Protein AF-A0A3P6SU98-F1 (afdb_monomer_lite)

Structure (mmCIF, N/CA/C/O backbone):
data_AF-A0A3P6SU98-F1
#
_entry.id   AF-A0A3P6SU98-F1
#
loop_
_atom_site.group_PDB
_atom_site.id
_atom_site.type_symbol
_atom_site.label_atom_id
_atom_site.label_alt_id
_atom_site.label_comp_id
_atom_site.label_asym_id
_atom_site.label_entity_id
_atom_site.label_seq_id
_atom_site.pdbx_PDB_ins_code
_atom_site.Cartn_x
_atom_site.Cartn_y
_atom_site.Cartn_z
_atom_site.occupancy
_atom_site.B_iso_or_equiv
_atom_site.auth_seq_id
_atom_site.auth_comp_id
_atom_site.auth_asym_id
_atom_site.auth_atom_id
_atom_site.pdbx_PDB_model_num
ATOM 1 N N . MET A 1 1 ? 30.395 -10.615 -38.522 1.00 40.72 1 MET A N 1
ATOM 2 C CA . MET A 1 1 ? 29.133 -10.897 -37.798 1.00 40.72 1 MET A CA 1
ATOM 3 C C . MET A 1 1 ? 28.847 -9.713 -36.883 1.00 40.72 1 MET A C 1
ATOM 5 O O . MET A 1 1 ? 29.779 -9.349 -36.175 1.00 40.72 1 MET A O 1
ATOM 9 N N . PRO A 1 2 ? 27.670 -9.060 -36.888 1.00 52.06 2 PRO A N 1
ATOM 10 C CA . PRO A 1 2 ? 27.418 -8.004 -35.919 1.00 52.06 2 PRO A CA 1
ATOM 11 C C . PRO A 1 2 ? 26.930 -8.622 -34.603 1.00 52.06 2 PRO A C 1
ATOM 13 O O . PRO A 1 2 ? 26.010 -9.441 -34.585 1.00 52.06 2 PRO A O 1
ATOM 16 N N . LEU A 1 3 ? 27.558 -8.224 -33.498 1.00 50.94 3 LEU A N 1
ATOM 17 C CA . LEU A 1 3 ? 27.060 -8.473 -32.151 1.00 50.94 3 LEU A CA 1
ATOM 18 C C . LEU A 1 3 ? 25.739 -7.716 -31.997 1.00 50.94 3 LEU A C 1
ATOM 20 O O . LEU A 1 3 ? 25.714 -6.485 -31.987 1.00 50.94 3 LEU A O 1
ATOM 24 N N . LYS A 1 4 ? 24.634 -8.453 -31.878 1.00 54.25 4 LYS A N 1
ATOM 25 C CA . LYS A 1 4 ? 23.368 -7.908 -31.392 1.00 54.25 4 LYS A CA 1
ATOM 26 C C . LYS A 1 4 ? 23.640 -7.480 -29.946 1.00 54.25 4 LYS A C 1
ATOM 28 O O . LYS A 1 4 ? 23.700 -8.330 -29.062 1.00 54.25 4 LYS A O 1
ATOM 33 N N . ARG A 1 5 ? 23.913 -6.192 -29.711 1.00 52.78 5 ARG A N 1
ATOM 34 C CA . ARG A 1 5 ? 23.975 -5.637 -28.353 1.00 52.78 5 ARG A CA 1
ATOM 35 C C . ARG A 1 5 ? 22.584 -5.812 -27.758 1.00 52.78 5 ARG A C 1
ATOM 37 O O . ARG A 1 5 ? 21.678 -5.040 -28.050 1.00 52.78 5 ARG A O 1
ATOM 44 N N . VAL A 1 6 ? 22.403 -6.876 -26.986 1.00 57.34 6 VAL A N 1
ATOM 45 C CA . VAL A 1 6 ? 21.299 -6.966 -26.041 1.00 57.34 6 VAL A CA 1
ATOM 46 C C . VAL A 1 6 ? 21.601 -5.872 -25.029 1.00 57.34 6 VAL A C 1
ATOM 48 O O . VAL A 1 6 ? 22.603 -5.961 -24.321 1.00 57.34 6 VAL A O 1
ATOM 51 N N . ALA A 1 7 ? 20.828 -4.788 -25.045 1.00 57.78 7 ALA A N 1
ATOM 52 C CA . ALA A 1 7 ? 20.853 -3.845 -23.941 1.00 57.78 7 ALA A CA 1
ATOM 53 C C . ALA A 1 7 ? 20.516 -4.666 -22.693 1.00 57.78 7 ALA A C 1
ATOM 55 O O . ALA A 1 7 ? 19.422 -5.218 -22.594 1.00 57.78 7 ALA A O 1
ATOM 56 N N . VAL A 1 8 ? 21.499 -4.865 -21.818 1.00 59.47 8 VAL A N 1
ATOM 57 C CA . VAL A 1 8 ? 21.263 -5.483 -20.518 1.00 59.47 8 VAL A CA 1
ATOM 58 C C . VAL A 1 8 ? 20.400 -4.480 -19.772 1.00 59.47 8 VAL A C 1
ATOM 60 O O . VAL A 1 8 ? 20.860 -3.377 -19.494 1.00 59.47 8 VAL A O 1
ATOM 63 N N . CYS A 1 9 ? 19.134 -4.829 -19.554 1.00 63.53 9 CYS A N 1
ATOM 64 C CA . CYS A 1 9 ? 18.203 -4.052 -18.753 1.00 63.53 9 CYS A CA 1
ATOM 65 C C . CYS A 1 9 ? 18.806 -3.946 -17.347 1.00 63.53 9 CYS A C 1
ATOM 67 O O . CYS A 1 9 ? 18.755 -4.908 -16.579 1.00 63.53 9 CYS A O 1
ATOM 69 N N . MET A 1 10 ? 19.469 -2.832 -17.045 1.00 80.38 10 MET A N 1
ATOM 70 C CA . MET A 1 10 ? 19.797 -2.490 -15.667 1.00 80.38 10 MET A CA 1
ATOM 71 C C . MET A 1 10 ? 18.502 -2.076 -14.972 1.00 80.38 10 MET A C 1
ATOM 73 O O . MET A 1 10 ? 17.512 -1.773 -15.635 1.00 80.38 10 MET A O 1
ATOM 77 N N . ASN A 1 11 ? 18.486 -2.205 -13.655 1.00 87.88 11 ASN A N 1
ATOM 78 C CA . ASN A 1 11 ? 17.346 -1.839 -12.836 1.00 87.88 11 ASN A CA 1
ATOM 79 C C . ASN A 1 11 ? 17.718 -0.549 -12.114 1.00 87.88 11 ASN A C 1
ATOM 81 O O . ASN A 1 11 ? 18.368 -0.598 -11.068 1.00 87.88 11 ASN A O 1
ATOM 85 N N . ASP A 1 12 ? 17.514 0.579 -12.788 1.00 88.44 12 ASP A N 1
ATOM 86 C CA . ASP A 1 12 ? 18.032 1.880 -12.363 1.00 88.44 12 ASP A CA 1
ATOM 87 C C . ASP A 1 12 ? 16.940 2.924 -12.114 1.00 88.44 12 ASP A C 1
ATOM 89 O O . ASP A 1 12 ? 17.253 4.049 -11.714 1.00 88.44 12 ASP A O 1
ATOM 93 N N . ASN A 1 13 ? 15.668 2.547 -12.259 1.00 89.94 13 ASN A N 1
ATOM 94 C CA . ASN A 1 13 ? 14.529 3.390 -11.946 1.00 89.94 13 ASN A CA 1
ATOM 95 C C . ASN A 1 13 ? 13.770 2.801 -10.757 1.00 89.94 13 ASN A C 1
ATOM 97 O O . ASN A 1 13 ? 13.436 1.630 -10.722 1.00 89.94 13 ASN A O 1
ATOM 101 N N . ALA A 1 14 ? 13.488 3.631 -9.755 1.00 91.44 14 ALA A N 1
ATOM 102 C CA . ALA A 1 14 ? 12.614 3.223 -8.664 1.00 91.44 14 ALA A CA 1
ATOM 103 C C . ALA A 1 14 ? 11.142 3.468 -9.047 1.00 91.44 14 ALA A C 1
ATOM 105 O O . ALA A 1 14 ? 10.848 4.463 -9.725 1.00 91.44 14 ALA A O 1
ATOM 106 N N . PRO A 1 15 ? 10.193 2.667 -8.530 1.00 94.00 15 PRO A N 1
ATOM 107 C CA . PRO A 1 15 ? 8.776 2.901 -8.751 1.00 94.00 15 PRO A CA 1
ATOM 108 C C . PRO A 1 15 ? 8.329 4.290 -8.283 1.00 94.00 15 PRO A C 1
ATOM 110 O O . PRO A 1 15 ? 8.563 4.695 -7.142 1.00 94.00 15 PRO A O 1
ATOM 113 N N . VAL A 1 16 ? 7.589 4.991 -9.140 1.00 92.06 16 VAL A N 1
ATOM 114 C CA . VAL A 1 16 ? 6.993 6.302 -8.858 1.00 92.06 16 VAL A CA 1
ATOM 115 C C . VAL A 1 16 ? 5.484 6.163 -8.719 1.00 92.06 16 VAL A C 1
ATOM 117 O O . VAL A 1 16 ? 4.808 5.616 -9.593 1.00 92.06 16 VAL A O 1
ATOM 120 N N . TRP A 1 17 ? 4.918 6.679 -7.631 1.00 93.06 17 TRP A N 1
ATOM 121 C CA . TRP A 1 17 ? 3.477 6.626 -7.398 1.00 93.06 17 TRP A CA 1
ATOM 122 C C . TRP A 1 17 ? 2.703 7.569 -8.328 1.00 93.06 17 TRP A C 1
ATOM 124 O O . TRP A 1 17 ? 3.019 8.743 -8.484 1.00 93.06 17 TRP A O 1
ATOM 134 N N . LEU A 1 18 ? 1.627 7.050 -8.921 1.00 92.00 18 LEU A N 1
ATOM 135 C CA . LEU A 1 18 ? 0.596 7.837 -9.606 1.00 92.00 18 LEU A CA 1
ATOM 136 C C . LEU A 1 18 ? -0.634 8.066 -8.721 1.00 92.00 18 LEU A C 1
ATOM 138 O O . LEU A 1 18 ? -1.379 9.031 -8.916 1.00 92.00 18 LEU A O 1
ATOM 142 N N . TYR A 1 19 ? -0.886 7.141 -7.794 1.00 90.75 19 TYR A N 1
ATOM 143 C CA . TYR A 1 19 ? -1.898 7.264 -6.757 1.00 90.75 19 TYR A CA 1
ATOM 144 C C . TYR A 1 19 ? -1.525 6.380 -5.552 1.00 90.75 19 TYR A C 1
ATOM 146 O O . TYR A 1 19 ? -1.262 5.186 -5.762 1.00 90.75 19 TYR A O 1
ATOM 154 N N . PRO A 1 20 ? -1.576 6.908 -4.313 1.00 88.31 20 PRO A N 1
ATOM 155 C CA . PRO A 1 20 ? -2.081 8.236 -3.915 1.00 88.31 20 PRO A CA 1
ATOM 156 C C . PRO A 1 20 ? -1.216 9.417 -4.401 1.00 88.31 20 PRO A C 1
ATOM 158 O O . PRO A 1 20 ? -0.015 9.279 -4.563 1.00 88.31 20 PRO A O 1
ATOM 161 N N . ARG A 1 21 ? -1.849 10.570 -4.683 1.00 70.69 21 ARG A N 1
ATOM 162 C CA . ARG A 1 21 ? -1.179 11.843 -5.024 1.00 70.69 21 ARG A CA 1
ATOM 163 C C . ARG A 1 21 ? -1.368 12.805 -3.853 1.00 70.69 21 ARG A C 1
ATOM 165 O O . ARG A 1 21 ? -2.418 13.426 -3.727 1.00 70.69 21 ARG A O 1
ATOM 172 N N . SER A 1 22 ? -0.404 12.843 -2.950 1.00 56.88 22 SER A N 1
ATOM 173 C CA . SER A 1 22 ? -0.384 13.637 -1.714 1.00 56.88 22 SER A CA 1
ATOM 174 C C . SER A 1 22 ? 1.093 13.781 -1.329 1.00 56.88 22 SER A C 1
ATOM 176 O O . SER A 1 22 ? 1.829 12.861 -1.664 1.00 56.88 22 SER A O 1
ATOM 178 N N . PRO A 1 23 ? 1.558 14.862 -0.666 1.00 53.09 23 PRO A N 1
ATOM 179 C CA . PRO A 1 23 ? 2.988 15.186 -0.496 1.00 53.09 23 PRO A CA 1
ATOM 180 C C . PRO A 1 23 ? 3.897 14.057 0.020 1.00 53.09 23 PRO A C 1
ATOM 182 O O . PRO A 1 23 ? 5.107 14.124 -0.161 1.00 53.09 23 PRO A O 1
ATOM 185 N N . ASP A 1 24 ? 3.317 13.018 0.620 1.00 63.75 24 ASP A N 1
ATOM 186 C CA . ASP A 1 24 ? 3.968 11.763 0.966 1.00 63.75 24 ASP A CA 1
ATOM 187 C C . ASP A 1 24 ? 3.383 10.623 0.115 1.00 63.75 24 ASP A C 1
ATOM 189 O O . ASP A 1 24 ? 2.544 9.865 0.605 1.00 63.75 24 ASP A O 1
ATOM 193 N N . ASP A 1 25 ? 3.804 10.526 -1.149 1.00 70.75 25 ASP A N 1
ATOM 194 C CA . ASP A 1 25 ? 3.288 9.722 -2.283 1.00 70.75 25 ASP A CA 1
ATOM 195 C C . ASP A 1 25 ? 2.857 8.251 -2.026 1.00 70.75 25 ASP A C 1
ATOM 197 O O . ASP A 1 25 ? 2.305 7.582 -2.894 1.00 70.75 25 ASP A O 1
ATOM 201 N N . SER A 1 26 ? 3.051 7.729 -0.819 1.00 81.44 26 SER A N 1
ATOM 202 C CA . SER A 1 26 ? 2.696 6.384 -0.368 1.00 81.44 26 SER A CA 1
ATOM 203 C C . SER A 1 26 ? 1.629 6.324 0.737 1.00 81.44 26 SER A C 1
ATOM 205 O O . SER A 1 26 ? 1.331 5.236 1.233 1.00 81.44 26 SER A O 1
ATOM 207 N N . ARG A 1 27 ? 1.050 7.455 1.165 1.00 90.62 27 ARG A N 1
ATOM 208 C CA . ARG A 1 27 ? 0.096 7.507 2.288 1.00 90.62 27 ARG A CA 1
ATOM 209 C C . ARG A 1 27 ? -1.351 7.654 1.823 1.00 90.62 27 ARG A C 1
ATOM 211 O O . ARG A 1 27 ? -1.680 8.549 1.048 1.00 90.62 27 ARG A O 1
ATOM 218 N N . ILE A 1 28 ? -2.238 6.817 2.360 1.00 90.00 28 ILE A N 1
ATOM 219 C CA . ILE A 1 28 ? -3.694 6.934 2.183 1.00 90.00 28 ILE A CA 1
ATOM 220 C C . ILE A 1 28 ? -4.334 7.207 3.538 1.00 90.00 28 ILE A C 1
ATOM 222 O O . ILE A 1 28 ? -4.091 6.466 4.484 1.00 90.00 28 ILE A O 1
ATOM 226 N N . GLN A 1 29 ? -5.174 8.238 3.625 1.00 90.19 29 GLN A N 1
ATOM 227 C CA . GLN A 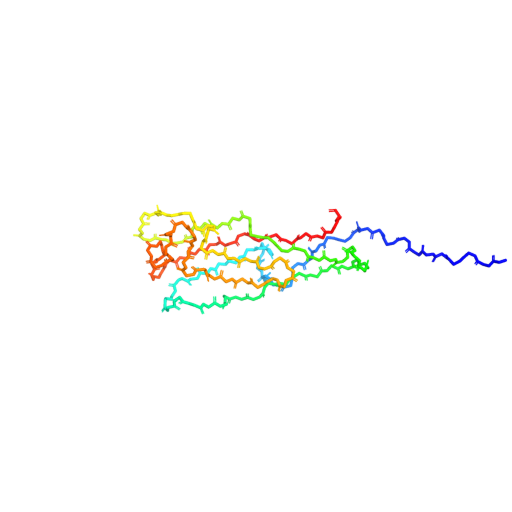1 29 ? -6.027 8.474 4.787 1.00 90.19 29 GLN A CA 1
ATOM 228 C C . GLN A 1 29 ? -7.468 8.084 4.452 1.00 90.19 29 GLN A C 1
ATOM 230 O O . GLN A 1 29 ? -8.003 8.508 3.429 1.00 90.19 29 GLN A O 1
ATOM 235 N N . LEU A 1 30 ? -8.074 7.264 5.305 1.00 88.50 30 LEU A N 1
ATOM 236 C CA . LEU A 1 30 ? -9.432 6.752 5.155 1.00 88.50 30 LEU A CA 1
ATOM 237 C C . LEU A 1 30 ? -10.285 7.236 6.323 1.00 88.50 30 LEU A C 1
ATOM 239 O O . LEU A 1 30 ? -9.911 7.012 7.472 1.00 88.50 30 LEU A O 1
ATOM 243 N N . GLY A 1 31 ? -11.422 7.862 6.020 1.00 88.06 31 GLY A N 1
ATOM 244 C CA . GLY A 1 31 ? -12.496 8.081 6.989 1.00 88.06 31 GLY A CA 1
ATOM 245 C C . GLY A 1 31 ? -13.372 6.834 7.094 1.00 88.06 31 GLY A C 1
ATOM 246 O O . GLY A 1 31 ? -13.646 6.183 6.082 1.00 88.06 31 GLY A O 1
ATOM 247 N N . ILE A 1 32 ? -13.778 6.476 8.310 1.00 86.69 32 ILE A N 1
ATOM 248 C CA . ILE A 1 32 ? -14.598 5.292 8.567 1.00 86.69 32 ILE A CA 1
ATOM 249 C C . ILE A 1 32 ? -16.082 5.665 8.544 1.00 86.69 32 ILE A C 1
ATOM 251 O O . ILE A 1 32 ? -16.590 6.342 9.438 1.00 86.69 32 ILE A O 1
ATOM 255 N N . GLU A 1 33 ? -16.782 5.163 7.526 1.00 74.69 33 GLU A N 1
ATOM 256 C CA . GLU A 1 33 ? -18.225 5.308 7.322 1.00 74.69 33 GLU A CA 1
ATOM 257 C C . GLU A 1 33 ? -18.796 3.920 6.945 1.00 74.69 33 GLU A C 1
ATOM 259 O O . GLU A 1 33 ? -18.504 3.390 5.874 1.00 74.69 33 GLU A O 1
ATOM 264 N N . PHE A 1 34 ? -19.527 3.245 7.843 1.00 63.28 34 PHE A N 1
ATOM 265 C CA . PHE A 1 34 ? -20.013 1.862 7.625 1.00 63.28 34 PHE A CA 1
ATOM 266 C C . PHE A 1 34 ? -21.195 1.807 6.623 1.00 63.28 34 PHE A C 1
ATOM 268 O O . PHE A 1 34 ? -22.000 2.740 6.623 1.00 63.28 34 PHE A O 1
ATOM 275 N N . PRO A 1 35 ? -21.347 0.748 5.775 1.00 55.47 35 PRO A N 1
ATOM 276 C CA . PRO A 1 35 ? -21.063 -0.660 6.081 1.00 55.47 35 PRO A CA 1
ATOM 277 C C . PRO A 1 35 ? -19.966 -1.351 5.238 1.00 55.47 35 PRO A C 1
ATOM 279 O O . PRO A 1 35 ? -19.744 -1.075 4.056 1.00 55.47 35 PRO A O 1
ATOM 282 N N . THR A 1 36 ? -19.308 -2.297 5.907 1.00 60.50 36 THR A N 1
ATOM 283 C CA . THR A 1 36 ? -18.153 -3.130 5.540 1.00 60.50 36 THR A CA 1
ATOM 284 C C . THR A 1 36 ? -18.478 -4.127 4.419 1.00 60.50 36 THR A C 1
ATOM 286 O O . THR A 1 36 ? -19.287 -5.016 4.641 1.00 60.50 36 THR A O 1
ATOM 289 N N . ASN A 1 37 ? -17.880 -3.938 3.230 1.00 56.88 37 ASN A N 1
ATOM 290 C CA . ASN A 1 37 ? -17.552 -4.943 2.185 1.00 56.88 37 ASN A CA 1
ATOM 291 C C . ASN A 1 37 ? -17.021 -4.241 0.915 1.00 56.88 37 ASN A C 1
ATOM 293 O O . ASN A 1 37 ? -17.579 -4.369 -0.179 1.00 56.88 37 ASN A O 1
ATOM 297 N N . ARG A 1 38 ? -16.014 -3.370 1.029 1.00 69.00 38 ARG A N 1
ATOM 298 C CA . ARG A 1 38 ? -15.648 -2.506 -0.103 1.00 69.00 38 ARG A CA 1
ATOM 299 C C . ARG A 1 38 ? -14.186 -2.645 -0.473 1.00 69.00 38 ARG A C 1
ATOM 301 O O . ARG A 1 38 ? -13.286 -2.573 0.363 1.00 69.00 38 ARG A O 1
ATOM 308 N N . ILE A 1 39 ? -13.964 -2.823 -1.774 1.00 74.94 39 ILE A N 1
ATOM 309 C CA . ILE A 1 39 ? -12.749 -2.319 -2.403 1.00 74.94 39 ILE A CA 1
ATOM 310 C C . ILE A 1 39 ? -12.677 -0.844 -2.023 1.00 74.94 39 ILE A C 1
ATOM 312 O O . ILE A 1 39 ? -13.582 -0.083 -2.357 1.00 74.94 39 ILE A O 1
ATOM 316 N N . ILE A 1 40 ? -11.638 -0.477 -1.280 1.00 87.94 40 ILE A N 1
ATOM 317 C CA . ILE A 1 40 ? -11.428 0.904 -0.854 1.00 87.94 40 ILE A CA 1
ATOM 318 C C . ILE A 1 40 ? -10.990 1.696 -2.078 1.00 87.94 40 ILE A C 1
ATOM 320 O O . ILE A 1 40 ? -11.598 2.696 -2.443 1.00 87.94 40 ILE A O 1
ATOM 324 N N . THR A 1 41 ? -9.935 1.216 -2.736 1.00 90.69 41 THR A N 1
ATOM 325 C CA . THR A 1 41 ? -9.373 1.832 -3.935 1.00 90.69 41 THR A CA 1
ATOM 326 C C . THR A 1 41 ? -8.380 0.882 -4.608 1.00 90.69 41 THR A C 1
ATOM 328 O O . THR A 1 41 ? -8.070 -0.198 -4.095 1.00 90.69 41 THR A O 1
ATOM 331 N N . ARG A 1 42 ? -7.861 1.291 -5.766 1.00 93.19 42 ARG A N 1
ATOM 332 C CA . ARG A 1 42 ? -6.696 0.675 -6.400 1.00 93.19 42 ARG A CA 1
ATOM 333 C C . ARG A 1 42 ? -5.542 1.669 -6.398 1.00 93.19 42 ARG A C 1
ATOM 335 O O . ARG A 1 42 ? -5.672 2.767 -6.932 1.00 93.19 42 ARG A O 1
ATOM 342 N N . VAL A 1 43 ? -4.415 1.257 -5.836 1.00 94.12 43 VAL A N 1
ATOM 343 C CA . VAL A 1 43 ? -3.169 2.025 -5.826 1.00 94.12 43 VAL A CA 1
ATOM 344 C C . VAL A 1 43 ? -2.366 1.763 -7.083 1.00 94.12 43 VAL A C 1
ATOM 346 O O . VAL A 1 43 ? -2.541 0.731 -7.739 1.00 94.12 43 VAL A O 1
ATOM 349 N N . ARG A 1 44 ? -1.528 2.726 -7.464 1.00 94.31 44 ARG A N 1
ATOM 350 C CA . ARG A 1 44 ? -0.773 2.627 -8.706 1.00 94.31 44 ARG A CA 1
ATOM 351 C C . ARG A 1 44 ? 0.556 3.345 -8.594 1.00 94.31 44 ARG A C 1
ATOM 353 O O . ARG A 1 44 ? 0.586 4.544 -8.337 1.00 94.31 44 ARG A O 1
ATOM 360 N N . ALA A 1 45 ? 1.616 2.616 -8.894 1.00 94.12 45 ALA A N 1
ATOM 361 C CA . ALA A 1 45 ? 2.925 3.134 -9.232 1.00 94.12 45 ALA A CA 1
ATOM 362 C C . ALA A 1 45 ? 3.288 2.716 -10.665 1.00 94.12 45 ALA A C 1
ATOM 364 O O . ALA A 1 45 ? 2.628 1.860 -11.268 1.00 94.12 45 ALA A O 1
ATOM 365 N N . VAL A 1 46 ? 4.295 3.370 -11.224 1.00 93.50 46 VAL A N 1
ATOM 366 C CA . VAL A 1 46 ? 4.893 3.062 -12.523 1.00 93.50 46 VAL A CA 1
ATOM 367 C C . VAL A 1 46 ? 6.399 3.010 -12.377 1.00 93.50 46 VAL A C 1
ATOM 369 O O . VAL A 1 46 ? 6.964 3.739 -11.571 1.00 93.50 46 VAL A O 1
ATOM 372 N N . ASP A 1 47 ? 7.018 2.150 -13.168 1.00 94.00 47 ASP A N 1
ATOM 373 C CA . ASP A 1 47 ? 8.457 1.968 -13.213 1.00 94.00 47 ASP A CA 1
ATOM 374 C C . ASP A 1 47 ? 8.909 2.129 -14.669 1.00 94.00 47 ASP A C 1
ATOM 376 O O . ASP A 1 47 ? 8.212 1.670 -15.582 1.00 94.00 47 ASP A O 1
ATOM 380 N N . ALA A 1 48 ? 9.996 2.870 -14.881 1.00 92.75 48 ALA A N 1
ATOM 381 C CA . ALA A 1 48 ? 10.510 3.193 -16.210 1.00 92.75 48 ALA A CA 1
ATOM 382 C C . ALA A 1 48 ? 11.468 2.123 -16.759 1.00 92.75 48 ALA A C 1
ATOM 384 O O . ALA A 1 48 ? 11.852 2.207 -17.930 1.00 92.75 48 ALA A O 1
ATOM 385 N N . ASP A 1 49 ? 11.806 1.110 -15.958 1.00 91.56 49 ASP A N 1
ATOM 386 C CA . ASP A 1 49 ? 12.634 -0.004 -16.389 1.00 91.56 49 ASP A CA 1
ATOM 387 C C . ASP A 1 49 ? 11.929 -0.912 -17.412 1.00 91.56 49 ASP A C 1
ATOM 389 O O . ASP A 1 49 ? 10.771 -0.726 -17.802 1.00 91.56 49 ASP A O 1
ATOM 393 N N . ILE A 1 50 ? 12.658 -1.904 -17.931 1.00 88.25 50 ILE A N 1
ATOM 394 C CA . ILE A 1 50 ? 12.190 -2.762 -19.026 1.00 88.25 50 ILE A CA 1
ATOM 395 C C . ILE A 1 50 ? 12.001 -4.199 -18.549 1.00 88.25 50 ILE A C 1
ATOM 397 O O . ILE A 1 50 ? 12.899 -4.828 -17.990 1.00 88.25 50 ILE A O 1
ATOM 401 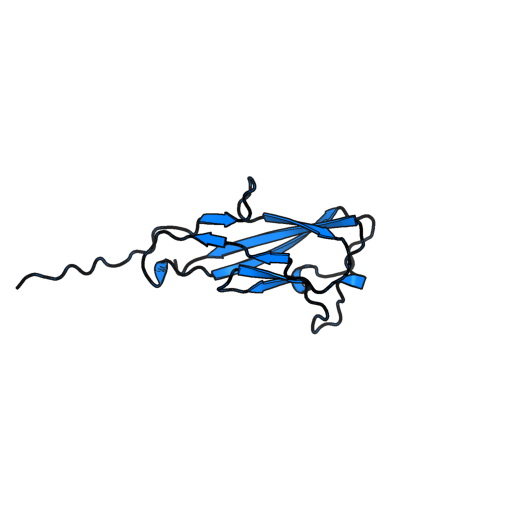N N . GLY A 1 51 ? 10.846 -4.775 -18.886 1.00 87.94 51 GLY A N 1
ATOM 402 C CA . GLY A 1 51 ? 10.578 -6.194 -18.674 1.00 87.94 51 GLY A CA 1
ATOM 403 C C . GLY A 1 51 ? 10.430 -6.533 -17.185 1.00 87.94 51 GLY A C 1
ATOM 404 O O . GLY A 1 51 ? 9.653 -5.869 -16.505 1.00 87.94 51 GLY A O 1
ATOM 405 N N . PRO A 1 52 ? 11.104 -7.582 -16.671 1.00 89.25 52 PRO A N 1
ATOM 406 C CA . PRO A 1 52 ? 10.999 -7.979 -15.265 1.00 89.25 52 PRO A CA 1
ATOM 407 C C . PRO A 1 52 ? 11.407 -6.891 -14.268 1.00 89.25 52 PRO A C 1
ATOM 409 O O . PRO A 1 52 ? 10.783 -6.816 -13.217 1.00 89.25 52 PRO A O 1
ATOM 412 N N . ASN A 1 53 ? 12.378 -6.049 -14.628 1.00 90.38 53 ASN A N 1
ATOM 413 C CA . ASN A 1 53 ? 12.859 -4.933 -13.811 1.00 90.38 53 ASN A CA 1
ATOM 414 C C . ASN A 1 53 ? 11.748 -3.911 -13.525 1.00 90.38 53 ASN A C 1
ATOM 416 O O . ASN A 1 53 ? 11.617 -3.439 -12.414 1.00 90.38 53 ASN A O 1
ATOM 420 N N . ALA A 1 54 ? 10.829 -3.702 -14.472 1.00 91.81 54 ALA A N 1
ATOM 421 C CA . ALA A 1 54 ? 9.689 -2.798 -14.301 1.00 91.81 54 ALA A CA 1
ATOM 422 C C . ALA A 1 54 ? 8.535 -3.385 -13.459 1.00 91.81 54 ALA A C 1
ATOM 424 O O . ALA A 1 54 ? 7.445 -2.804 -13.382 1.00 91.81 54 ALA A O 1
ATOM 425 N N . ARG A 1 55 ? 8.676 -4.614 -12.939 1.00 94.38 55 ARG A N 1
ATOM 426 C CA . ARG A 1 55 ? 7.580 -5.314 -12.261 1.00 94.38 55 ARG A CA 1
ATOM 427 C C . ARG A 1 55 ? 7.447 -4.820 -10.829 1.00 94.38 55 ARG A C 1
ATOM 429 O O . ARG A 1 55 ? 8.231 -5.183 -9.964 1.00 94.38 55 ARG A O 1
ATOM 436 N N . ILE A 1 56 ? 6.353 -4.119 -10.566 1.00 95.31 56 ILE A N 1
ATOM 437 C CA . ILE A 1 56 ? 6.057 -3.563 -9.247 1.00 95.31 56 ILE A CA 1
ATOM 438 C C . ILE A 1 56 ? 5.330 -4.575 -8.359 1.00 95.31 56 ILE A C 1
ATOM 440 O O . ILE A 1 56 ? 4.374 -5.235 -8.771 1.00 95.31 56 ILE A O 1
ATOM 444 N N . HIS A 1 57 ? 5.744 -4.609 -7.100 1.00 96.12 57 HIS A N 1
ATOM 445 C CA . HIS A 1 57 ? 5.102 -5.282 -5.991 1.00 96.12 57 HIS A CA 1
ATOM 446 C C . HIS A 1 57 ? 4.685 -4.266 -4.927 1.00 96.12 57 HIS A C 1
ATOM 448 O O . HIS A 1 57 ? 5.492 -3.487 -4.420 1.00 96.12 57 HIS A O 1
ATOM 454 N N . TYR A 1 58 ? 3.408 -4.299 -4.570 1.00 96.19 58 TYR A N 1
ATOM 455 C CA . TYR A 1 58 ? 2.824 -3.465 -3.534 1.00 96.19 58 TYR A CA 1
ATOM 456 C C . TYR A 1 58 ? 2.810 -4.195 -2.189 1.00 96.19 58 TYR A C 1
ATOM 458 O O . TYR A 1 58 ? 2.557 -5.398 -2.116 1.00 96.19 58 TYR A O 1
ATOM 466 N N . SER A 1 59 ? 3.036 -3.456 -1.107 1.00 95.44 59 SER A N 1
ATOM 467 C CA . SER A 1 59 ? 2.886 -3.952 0.263 1.00 95.44 59 SER A CA 1
ATOM 468 C C . SER A 1 59 ? 2.332 -2.873 1.189 1.00 95.44 59 SER A C 1
ATOM 470 O O . SER A 1 59 ? 2.532 -1.677 0.969 1.00 95.44 59 SER A O 1
ATOM 472 N N . LEU A 1 60 ? 1.615 -3.310 2.222 1.00 95.00 60 LEU A N 1
ATOM 473 C CA . LEU A 1 60 ? 1.158 -2.465 3.319 1.00 95.00 60 LEU A CA 1
ATOM 474 C C . LEU A 1 60 ? 2.214 -2.520 4.428 1.00 95.00 60 LEU A C 1
ATOM 476 O O . LEU A 1 60 ? 2.544 -3.609 4.891 1.00 95.00 60 LEU A O 1
ATOM 480 N N . GLN A 1 61 ? 2.774 -1.372 4.804 1.00 93.62 61 GLN A N 1
ATOM 481 C CA . GLN A 1 61 ? 3.853 -1.279 5.796 1.00 93.62 61 GLN A CA 1
ATOM 482 C C . GLN A 1 61 ? 3.316 -0.973 7.192 1.00 93.62 61 GLN A C 1
ATOM 484 O O . GLN A 1 61 ? 3.733 -1.588 8.166 1.00 93.62 61 GLN A O 1
ATOM 489 N N . GLU A 1 62 ? 2.379 -0.031 7.286 1.00 93.06 62 GLU A N 1
ATOM 490 C CA . GLU A 1 62 ? 1.829 0.424 8.561 1.00 93.06 62 GLU A CA 1
ATOM 491 C C . GLU A 1 62 ? 0.361 0.817 8.396 1.00 93.06 62 GLU A C 1
ATOM 493 O O . GLU A 1 62 ? -0.041 1.317 7.339 1.00 93.06 62 GLU A O 1
ATOM 498 N N . VAL A 1 63 ? -0.422 0.629 9.459 1.00 93.06 63 VAL A N 1
ATOM 499 C CA . VAL A 1 63 ? -1.739 1.243 9.617 1.00 93.06 63 VAL A CA 1
ATOM 500 C C . VAL A 1 63 ? -1.840 1.838 11.012 1.00 93.06 63 VAL A C 1
ATOM 502 O O . VAL A 1 63 ? -1.652 1.131 12.000 1.00 93.06 63 VAL A O 1
ATOM 505 N N . SER A 1 64 ? -2.166 3.122 11.093 1.00 92.06 64 SER A N 1
ATOM 506 C CA . SER A 1 64 ? -2.299 3.840 12.359 1.00 92.06 64 SER A CA 1
ATOM 507 C C . SER A 1 64 ? -3.540 4.724 12.377 1.00 92.06 64 SER A C 1
ATOM 509 O O . SER A 1 64 ? -4.003 5.210 11.343 1.00 92.06 64 SER A O 1
ATOM 511 N N . PHE A 1 65 ? -4.110 4.930 13.564 1.00 91.81 65 PHE A N 1
ATOM 512 C CA . PHE A 1 65 ? -5.189 5.895 13.734 1.00 91.81 65 PHE A CA 1
ATOM 513 C C . PHE A 1 65 ? -4.660 7.327 13.559 1.00 91.81 65 PHE A C 1
ATOM 515 O O . PHE A 1 65 ? -3.588 7.679 14.047 1.00 91.81 65 PHE A O 1
ATOM 522 N N . VAL A 1 66 ? -5.440 8.161 12.877 1.00 91.75 66 VAL A N 1
ATOM 523 C CA . VAL A 1 66 ? -5.233 9.612 12.741 1.00 91.75 66 VAL A CA 1
ATOM 524 C C . VAL A 1 66 ? -6.187 10.369 13.656 1.00 91.75 66 VAL A C 1
ATOM 526 O O . VAL A 1 66 ? -5.775 11.296 14.345 1.00 91.75 66 VAL A O 1
ATOM 529 N N . HIS A 1 67 ? -7.458 9.971 13.659 1.00 91.00 67 HIS A N 1
ATOM 530 C CA . HIS A 1 67 ? -8.487 10.503 14.543 1.00 91.00 67 HIS A CA 1
ATOM 531 C C . HIS A 1 67 ? -9.278 9.336 15.121 1.00 91.00 67 HIS A C 1
ATOM 533 O O . HIS A 1 67 ? -9.635 8.417 14.386 1.00 91.00 67 HIS A O 1
ATOM 539 N N . PHE A 1 68 ? -9.506 9.385 16.426 1.00 91.12 68 PHE A N 1
ATOM 540 C CA . PHE A 1 68 ? -10.267 8.403 17.180 1.00 91.12 68 PHE A CA 1
ATOM 541 C C . PHE A 1 68 ? -10.815 9.078 18.433 1.00 91.12 68 PHE A C 1
ATOM 543 O O . PHE A 1 68 ? -10.135 9.905 19.044 1.00 91.12 68 PHE A O 1
ATOM 550 N N . ASN A 1 69 ? -12.026 8.700 18.831 1.00 88.31 69 ASN A N 1
ATOM 551 C CA . ASN A 1 69 ? -12.647 9.174 20.074 1.00 88.31 69 ASN A CA 1
ATOM 552 C C . ASN A 1 69 ? -12.819 8.046 21.103 1.00 88.31 69 ASN A C 1
ATOM 554 O O . ASN A 1 69 ? -13.534 8.197 22.092 1.00 88.31 69 ASN A O 1
ATOM 558 N N . HIS A 1 70 ? -12.146 6.915 20.882 1.00 85.88 70 HIS A N 1
ATOM 559 C CA . HIS A 1 70 ? -12.140 5.757 21.765 1.00 85.88 70 HIS A CA 1
ATOM 560 C C . HIS A 1 70 ? -10.730 5.156 21.869 1.00 85.88 70 HIS A C 1
ATOM 562 O O . HIS A 1 70 ? -9.914 5.338 20.968 1.00 85.88 70 HIS A O 1
ATOM 568 N N . PRO A 1 71 ? -10.408 4.410 22.939 1.00 85.44 71 PRO A N 1
ATOM 569 C CA . PRO A 1 71 ? -9.129 3.714 23.030 1.00 85.44 71 PRO A CA 1
ATOM 570 C C . PRO A 1 71 ? -8.919 2.753 21.841 1.00 85.44 71 PRO A C 1
ATOM 572 O O . PRO A 1 71 ? -9.854 2.021 21.506 1.00 85.44 71 PRO A O 1
ATOM 575 N N . PRO A 1 72 ? -7.725 2.706 21.219 1.00 82.56 72 PRO A N 1
ATOM 576 C CA . PRO A 1 72 ? -7.398 1.708 20.203 1.00 82.56 72 PRO A CA 1
ATOM 577 C C . PRO A 1 72 ? -7.399 0.308 20.822 1.00 82.56 72 PRO A C 1
ATOM 579 O O . PRO A 1 72 ? -6.710 0.074 21.815 1.00 82.56 72 PRO A O 1
ATOM 582 N N . THR A 1 73 ? -8.153 -0.628 20.249 1.00 77.94 73 THR A N 1
ATOM 583 C CA . THR A 1 73 ? -8.338 -1.973 20.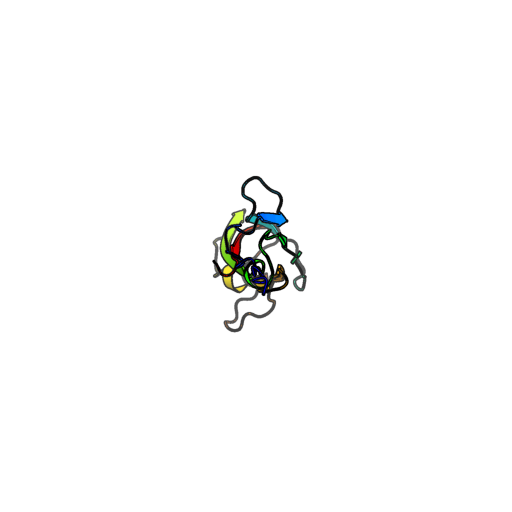828 1.00 77.94 73 THR A CA 1
ATOM 584 C C . THR A 1 73 ? -7.796 -3.108 19.966 1.00 77.94 73 THR A C 1
ATOM 586 O O . THR A 1 73 ? -7.798 -4.253 20.418 1.00 77.94 73 THR A O 1
ATOM 589 N N . CYS A 1 74 ? -7.331 -2.834 18.743 1.00 81.31 74 CYS A N 1
ATOM 590 C CA . CYS A 1 74 ? -6.915 -3.884 17.821 1.00 81.31 74 CYS A CA 1
ATOM 591 C C . CYS A 1 74 ? -5.687 -3.536 16.974 1.00 81.31 74 CYS A C 1
ATOM 593 O O . CYS A 1 74 ? -5.281 -2.383 16.836 1.00 81.31 74 CYS A O 1
ATOM 595 N N . ASP A 1 75 ? -5.137 -4.584 16.366 1.00 84.94 75 ASP A N 1
ATOM 596 C CA . ASP A 1 75 ? -4.116 -4.508 15.330 1.00 84.94 75 ASP A CA 1
ATOM 597 C C . ASP A 1 75 ? -4.758 -4.150 13.977 1.00 84.94 75 ASP A C 1
ATOM 599 O O . ASP A 1 75 ? -5.302 -5.008 13.275 1.00 84.94 75 ASP A O 1
ATOM 603 N N . LEU A 1 76 ? -4.702 -2.864 13.618 1.00 88.69 76 LEU A N 1
ATOM 604 C CA . LEU A 1 76 ? -5.297 -2.338 12.388 1.00 88.69 76 LEU A CA 1
ATOM 605 C C . LEU A 1 76 ? -4.723 -2.962 11.114 1.00 88.69 76 LEU A C 1
ATOM 607 O O . LEU A 1 76 ? -5.445 -3.068 10.125 1.00 88.69 76 LEU A O 1
ATOM 611 N N . LEU A 1 77 ? -3.455 -3.391 11.113 1.00 89.19 77 LEU A N 1
ATOM 612 C CA . LEU A 1 77 ? -2.812 -3.967 9.926 1.00 89.19 77 LEU A CA 1
ATOM 613 C C . LEU A 1 77 ? -3.562 -5.196 9.409 1.00 89.19 77 LEU A C 1
ATOM 615 O O . LEU A 1 77 ? -3.612 -5.424 8.203 1.00 89.19 77 LEU A O 1
ATOM 619 N N . ARG A 1 78 ? -4.194 -5.960 10.305 1.00 86.81 78 ARG A N 1
ATOM 620 C CA . ARG A 1 78 ? -4.946 -7.170 9.950 1.00 86.81 78 ARG A CA 1
ATOM 621 C C . ARG A 1 78 ? -6.286 -6.879 9.299 1.00 86.81 78 ARG A C 1
ATOM 623 O O . ARG A 1 78 ? -6.840 -7.766 8.664 1.00 86.81 78 ARG A O 1
ATOM 630 N N . LEU A 1 79 ? -6.810 -5.664 9.437 1.00 88.19 79 LEU A N 1
ATOM 631 C CA . LEU A 1 79 ? -8.101 -5.289 8.861 1.00 88.19 79 LEU A CA 1
ATOM 632 C C . LEU A 1 79 ? -8.004 -4.952 7.374 1.00 88.19 79 LEU A C 1
ATOM 634 O O . LEU A 1 79 ? -9.032 -4.876 6.704 1.00 88.19 79 LEU A O 1
ATOM 638 N N . PHE A 1 80 ? -6.795 -4.743 6.847 1.00 89.94 80 PHE A N 1
ATOM 639 C CA . PHE A 1 80 ? -6.578 -4.306 5.475 1.00 89.94 80 PHE A CA 1
ATOM 640 C C . PHE A 1 80 ? -5.729 -5.307 4.701 1.00 89.94 80 PHE A C 1
ATOM 642 O O . PHE A 1 80 ? -4.776 -5.888 5.206 1.00 89.94 80 PHE A O 1
ATOM 649 N N . SER A 1 81 ? -6.059 -5.470 3.426 1.00 91.12 81 SER A N 1
ATOM 650 C CA . SER A 1 81 ? -5.283 -6.263 2.482 1.00 91.12 81 SER A CA 1
ATOM 651 C C . SER A 1 81 ? -4.963 -5.426 1.258 1.00 91.12 81 SER A C 1
ATOM 653 O O . SER A 1 81 ? -5.857 -4.809 0.676 1.00 91.12 81 SER A O 1
ATOM 655 N N . LEU A 1 82 ? -3.702 -5.468 0.831 1.00 94.69 82 LEU A N 1
ATOM 656 C CA . LEU A 1 82 ? -3.237 -4.886 -0.420 1.00 94.69 82 LEU A CA 1
ATOM 657 C C . LEU A 1 82 ? -2.740 -5.995 -1.345 1.00 94.69 82 LEU A C 1
ATOM 659 O O . LEU A 1 82 ? -1.797 -6.712 -1.020 1.00 94.69 82 LEU A O 1
ATOM 663 N N . GLU A 1 83 ? -3.382 -6.142 -2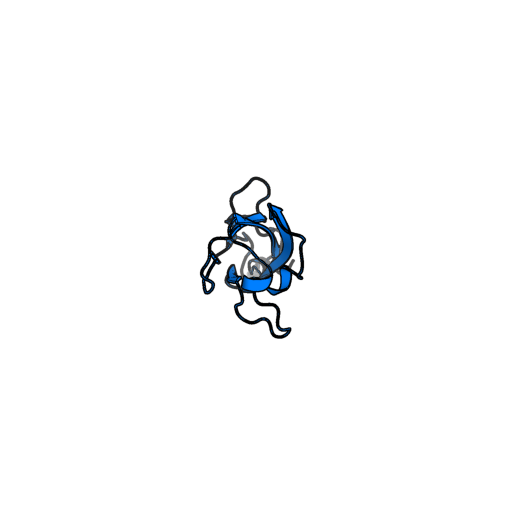.500 1.00 95.25 83 GLU A N 1
ATOM 664 C CA . GLU A 1 83 ? -2.981 -7.142 -3.485 1.00 95.25 83 GLU A CA 1
ATOM 665 C C . GLU A 1 83 ? -1.630 -6.781 -4.119 1.00 95.25 83 GLU A C 1
ATOM 667 O O . GLU A 1 83 ? -1.497 -5.733 -4.759 1.00 95.25 83 GLU A O 1
ATOM 672 N N . LYS A 1 84 ? -0.659 -7.691 -3.982 1.00 95.19 84 LYS A N 1
ATOM 673 C CA . LYS A 1 84 ? 0.751 -7.494 -4.345 1.00 95.19 84 LYS A CA 1
ATOM 674 C C . LYS A 1 84 ? 0.967 -6.987 -5.770 1.00 95.19 84 LYS A C 1
ATOM 676 O O . LYS A 1 84 ? 1.761 -6.080 -5.962 1.00 95.19 84 LYS A O 1
ATOM 681 N N . ASP A 1 85 ? 0.271 -7.546 -6.756 1.00 95.06 85 ASP A N 1
ATOM 682 C CA . ASP A 1 85 ? 0.580 -7.278 -8.171 1.00 95.06 85 ASP A CA 1
ATOM 683 C C . ASP A 1 85 ? -0.427 -6.332 -8.842 1.00 95.06 85 ASP A C 1
ATOM 685 O O . ASP A 1 85 ? -0.163 -5.775 -9.906 1.00 95.06 85 ASP A O 1
ATOM 689 N N . ARG A 1 86 ? -1.601 -6.131 -8.231 1.00 94.62 86 ARG A N 1
ATOM 690 C CA . ARG A 1 86 ? -2.684 -5.309 -8.808 1.00 94.62 86 ARG A CA 1
ATOM 691 C C . ARG A 1 86 ? -2.956 -4.025 -8.035 1.00 94.62 86 ARG A C 1
ATOM 693 O O . ARG A 1 86 ? -3.743 -3.205 -8.510 1.00 94.62 86 ARG A O 1
ATOM 700 N N . GLY A 1 87 ? -2.368 -3.873 -6.848 1.00 94.75 87 GLY A N 1
ATOM 701 C CA . GLY A 1 87 ? -2.561 -2.708 -5.990 1.00 94.75 87 GLY A CA 1
ATOM 702 C C . GLY A 1 87 ? -3.992 -2.572 -5.463 1.00 94.75 87 GLY A C 1
ATOM 703 O O . GLY A 1 87 ? -4.443 -1.465 -5.187 1.00 94.75 87 GLY A O 1
ATOM 704 N N . LEU A 1 88 ? -4.758 -3.661 -5.373 1.00 94.38 88 LEU A N 1
ATOM 705 C CA . LEU A 1 88 ? -6.137 -3.606 -4.891 1.00 94.38 88 LEU A CA 1
ATOM 706 C C . LEU A 1 88 ? -6.159 -3.543 -3.359 1.00 94.38 88 LEU A C 1
ATOM 708 O O . LEU A 1 88 ? -5.809 -4.524 -2.706 1.00 94.38 88 LEU A O 1
ATOM 712 N N . LEU A 1 89 ? -6.583 -2.408 -2.800 1.00 92.94 89 LEU A N 1
ATOM 713 C CA . LEU A 1 89 ? -6.716 -2.207 -1.358 1.00 92.94 89 LEU A CA 1
ATOM 714 C C . LEU A 1 89 ? -8.149 -2.516 -0.909 1.00 92.94 89 LEU A C 1
ATOM 716 O O . LEU A 1 89 ? -9.119 -1.977 -1.453 1.00 92.94 89 LEU A O 1
ATOM 720 N N . ARG A 1 90 ? -8.289 -3.375 0.101 1.00 89.75 90 ARG A N 1
ATOM 721 C CA . ARG A 1 90 ? -9.579 -3.830 0.634 1.00 89.75 90 ARG A CA 1
ATOM 722 C C . ARG A 1 90 ? -9.551 -3.898 2.152 1.00 89.75 90 ARG A C 1
ATOM 724 O O . ARG A 1 90 ? -8.500 -4.142 2.737 1.00 89.75 90 ARG A O 1
ATOM 731 N N . MET A 1 91 ? -10.723 -3.745 2.755 1.00 87.25 91 MET A N 1
ATOM 732 C CA . MET A 1 91 ? -10.958 -4.103 4.151 1.00 87.25 91 MET A CA 1
ATOM 733 C C . MET A 1 91 ? -11.423 -5.566 4.235 1.00 87.25 91 MET A C 1
ATOM 735 O O . MET A 1 91 ? -12.166 -6.019 3.361 1.00 87.25 91 MET A O 1
ATOM 739 N N . LEU A 1 92 ? -10.969 -6.301 5.247 1.00 84.06 92 LEU A N 1
ATOM 740 C CA . LEU A 1 92 ? -11.297 -7.708 5.491 1.00 84.06 92 LEU A CA 1
ATOM 741 C C . LEU A 1 92 ? -12.439 -7.812 6.509 1.00 84.06 92 LEU A C 1
ATOM 743 O O . LEU A 1 92 ? -12.373 -7.158 7.537 1.00 84.06 92 LEU A O 1
ATOM 747 N N . GLU A 1 93 ? -13.477 -8.606 6.238 1.00 75.69 93 GLU A N 1
ATOM 748 C CA . GLU A 1 93 ? -14.666 -8.702 7.111 1.00 75.69 93 GLU A CA 1
ATOM 749 C C . GLU A 1 93 ? -14.450 -9.589 8.339 1.00 75.69 93 GLU A C 1
ATOM 751 O O . GLU A 1 93 ? -14.868 -9.238 9.440 1.00 75.69 93 GLU A O 1
ATOM 756 N N . ASP A 1 94 ? -13.788 -10.725 8.138 1.00 68.94 94 ASP A N 1
ATOM 757 C CA . ASP A 1 94 ? -13.512 -11.714 9.169 1.00 68.94 94 ASP A CA 1
ATOM 758 C C . ASP A 1 94 ? -12.037 -12.085 9.058 1.00 68.94 94 ASP A C 1
ATOM 760 O O . ASP A 1 94 ? -11.599 -12.805 8.154 1.00 68.94 94 ASP A O 1
ATOM 764 N N . THR A 1 95 ? -11.224 -11.471 9.911 1.00 64.94 95 THR A N 1
ATOM 765 C CA . THR A 1 95 ? -9.819 -11.852 9.991 1.00 64.94 95 THR A CA 1
ATOM 766 C C . THR A 1 95 ? -9.752 -13.201 10.697 1.00 64.94 95 THR A C 1
ATOM 768 O O . THR A 1 95 ? -10.432 -13.414 11.695 1.00 64.94 95 THR A O 1
ATOM 771 N N . MET A 1 96 ? -8.892 -14.112 10.235 1.00 57.03 96 MET A N 1
ATOM 772 C CA . MET A 1 96 ? -8.714 -15.473 10.787 1.00 57.03 96 MET A CA 1
ATOM 773 C C . MET A 1 96 ? -8.346 -15.523 12.295 1.00 57.03 96 MET A C 1
ATOM 775 O O . MET A 1 96 ? -8.109 -16.597 12.839 1.00 57.03 96 MET A O 1
ATOM 779 N N . GLN A 1 97 ? -8.261 -14.373 12.972 1.00 59.31 97 GLN A N 1
ATOM 780 C CA . GLN A 1 97 ? -8.047 -14.214 14.412 1.00 59.31 97 GLN A CA 1
ATOM 781 C C . GLN A 1 97 ? -9.225 -13.548 15.151 1.00 59.31 97 GLN A C 1
ATOM 783 O O . GLN A 1 97 ? -9.055 -13.133 16.294 1.00 59.31 97 GLN A O 1
ATOM 788 N N . GLY A 1 98 ? -10.411 -13.446 14.539 1.00 59.31 98 GLY A N 1
ATOM 789 C CA . GLY A 1 98 ? -11.626 -12.955 15.200 1.00 59.31 98 GLY A CA 1
ATOM 790 C C . GLY A 1 98 ? -11.670 -11.440 15.420 1.00 59.31 98 GLY A C 1
ATOM 791 O O . GLY A 1 98 ? -12.474 -10.960 16.218 1.00 59.31 98 GLY A O 1
ATOM 792 N N . VAL A 1 99 ? -10.820 -10.667 14.733 1.00 68.19 99 VAL A N 1
ATOM 793 C CA . VAL A 1 99 ? -10.901 -9.202 14.750 1.00 68.19 99 VAL A CA 1
ATOM 794 C C . VAL A 1 99 ? -11.855 -8.770 13.641 1.00 68.19 99 VAL A C 1
ATOM 796 O O . VAL A 1 99 ? -11.514 -8.833 12.459 1.00 68.19 99 VAL A O 1
ATOM 799 N N . SER A 1 100 ? -13.053 -8.346 14.036 1.00 76.19 100 SER A N 1
ATOM 800 C CA . SER A 1 100 ? -14.037 -7.721 13.151 1.00 76.19 100 SER A CA 1
ATOM 801 C C . SER A 1 100 ? -13.725 -6.222 13.017 1.00 76.19 100 SER A C 1
ATOM 803 O O . SER A 1 100 ? -13.556 -5.553 14.043 1.00 76.19 100 SER A O 1
ATOM 805 N N . PRO A 1 101 ? -13.686 -5.650 11.796 1.00 79.56 101 PRO A N 1
ATOM 806 C CA . PRO A 1 101 ? -13.512 -4.209 11.616 1.00 79.56 101 PRO A CA 1
ATOM 807 C C . PRO A 1 101 ? -14.548 -3.384 12.376 1.00 79.56 101 PRO A C 1
ATOM 809 O O . PRO A 1 101 ? -14.202 -2.344 12.917 1.00 79.56 101 PRO A O 1
ATOM 812 N N . GLN A 1 102 ? -15.790 -3.865 12.472 1.00 78.62 102 GLN A N 1
ATOM 813 C CA . GLN A 1 102 ? -16.884 -3.209 13.195 1.00 78.62 102 GLN A CA 1
ATOM 814 C C . GLN A 1 102 ? -16.629 -3.116 14.706 1.00 78.62 102 GLN A C 1
ATOM 816 O O . GLN A 1 102 ? -17.177 -2.239 15.365 1.00 78.62 102 GLN A O 1
ATOM 821 N N . ALA A 1 103 ? -15.826 -4.025 15.265 1.00 79.75 103 ALA A N 1
ATOM 822 C CA . ALA A 1 103 ? -15.458 -3.998 16.678 1.00 79.75 103 ALA A CA 1
ATOM 823 C C . ALA A 1 103 ? -14.261 -3.073 16.961 1.00 79.75 103 ALA A C 1
ATOM 825 O O . ALA A 1 103 ? -14.078 -2.650 18.101 1.00 79.75 103 ALA A O 1
ATOM 826 N N . CYS A 1 104 ? -13.438 -2.783 15.948 1.00 84.31 104 CYS A N 1
ATOM 827 C CA . CYS A 1 104 ? -12.212 -2.004 16.112 1.00 84.31 104 CYS A CA 1
ATOM 828 C C . CYS A 1 104 ? -12.309 -0.564 15.604 1.00 84.31 104 CYS A C 1
ATOM 830 O O . CYS A 1 104 ? -11.678 0.323 16.169 1.00 84.31 104 CYS A O 1
ATOM 832 N N . LEU A 1 105 ? -13.068 -0.348 14.534 1.00 86.88 105 LEU A N 1
ATOM 833 C CA . LEU A 1 105 ? -13.258 0.942 13.890 1.00 86.88 105 LEU A CA 1
ATOM 834 C C . LEU A 1 105 ? -14.678 1.427 14.178 1.00 86.88 105 LEU A C 1
ATOM 836 O O . LEU A 1 105 ? -15.637 0.669 14.028 1.00 86.88 105 LEU A O 1
ATOM 840 N N . GLN A 1 106 ? -14.819 2.692 14.554 1.00 86.94 106 GLN A N 1
ATOM 841 C CA . GLN A 1 106 ? -16.098 3.349 14.796 1.00 86.94 106 GLN A CA 1
ATOM 842 C C . GLN A 1 106 ? -16.386 4.405 13.716 1.00 86.94 106 GLN A C 1
ATOM 844 O O . GLN A 1 106 ? -15.459 4.964 13.125 1.00 86.94 106 GLN A O 1
ATOM 849 N N . PRO A 1 107 ? -17.669 4.701 13.422 1.00 86.38 107 PRO A N 1
ATOM 850 C CA . PRO A 1 107 ? -18.020 5.826 12.562 1.00 86.38 107 PRO A CA 1
ATOM 851 C C . PRO A 1 107 ? -17.358 7.124 13.041 1.00 86.38 107 PRO A C 1
ATOM 853 O O . PRO A 1 107 ? -17.487 7.495 14.207 1.00 86.38 107 PRO A O 1
ATOM 856 N N . GLY A 1 108 ? -16.684 7.824 12.130 1.00 86.25 108 GLY A N 1
ATOM 857 C CA . GLY A 1 108 ? -15.960 9.061 12.434 1.00 86.25 108 GLY A CA 1
ATOM 858 C C . GLY A 1 108 ? -14.471 8.874 12.729 1.00 86.25 108 GLY A C 1
ATOM 859 O O . GLY A 1 108 ? -13.738 9.861 12.696 1.00 86.25 108 GLY A O 1
ATOM 860 N N . ASP A 1 109 ? -13.990 7.644 12.927 1.00 91.00 109 ASP A N 1
ATOM 861 C CA . ASP A 1 109 ? -12.552 7.393 12.972 1.00 91.00 109 ASP A CA 1
ATOM 862 C C . ASP A 1 109 ? -11.887 7.738 11.637 1.00 91.00 109 ASP A C 1
ATOM 864 O O . ASP A 1 109 ? -12.494 7.723 10.560 1.00 91.00 109 ASP A O 1
ATOM 868 N N . SER A 1 110 ? -10.590 8.013 11.696 1.00 90.38 110 SER A N 1
ATOM 869 C CA . SER A 1 110 ? -9.740 8.102 10.515 1.00 90.38 110 SER A CA 1
ATOM 870 C C . SER A 1 110 ? -8.482 7.283 10.715 1.00 90.38 110 SER A C 1
ATOM 872 O O . SER A 1 110 ? -7.824 7.407 11.745 1.00 90.38 110 SER A O 1
ATOM 874 N N . VAL A 1 111 ? -8.104 6.501 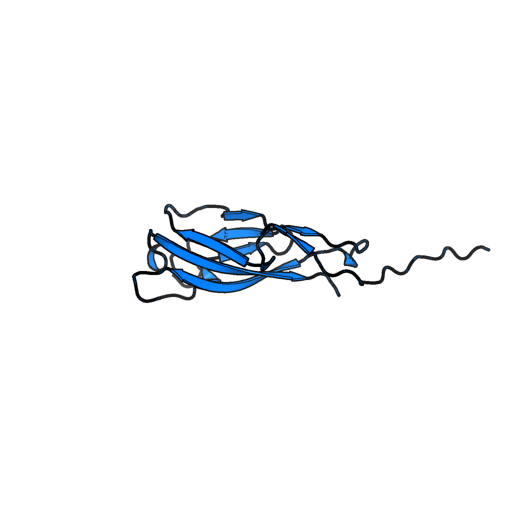9.708 1.00 91.94 111 VAL A N 1
ATOM 875 C CA . VAL A 1 111 ? -6.862 5.719 9.703 1.00 91.94 111 VAL A CA 1
ATOM 876 C C . VAL A 1 111 ? -5.956 6.152 8.563 1.00 91.94 111 VAL A C 1
ATOM 878 O O . VAL A 1 111 ? -6.418 6.590 7.509 1.00 91.94 111 VAL A O 1
ATOM 881 N N . ARG A 1 112 ? -4.650 6.021 8.766 1.00 92.88 112 ARG A N 1
ATOM 882 C CA . ARG A 1 112 ? -3.617 6.251 7.765 1.00 92.88 112 ARG A CA 1
ATOM 883 C C . ARG A 1 112 ? -2.925 4.938 7.463 1.00 92.88 112 ARG A C 1
ATOM 885 O O . ARG A 1 112 ? -2.487 4.242 8.370 1.00 92.88 112 ARG A O 1
ATOM 892 N N . LEU A 1 113 ? -2.813 4.636 6.180 1.00 93.75 113 LEU A N 1
ATOM 893 C CA . LEU A 1 113 ? -2.107 3.482 5.658 1.00 93.75 113 LEU A CA 1
ATOM 894 C C . LEU A 1 113 ? -0.823 3.970 4.995 1.00 93.75 113 LEU A C 1
ATOM 896 O O . LEU A 1 113 ? -0.872 4.850 4.130 1.00 93.75 113 LEU A O 1
ATOM 900 N N . LEU A 1 114 ? 0.306 3.391 5.391 1.00 93.81 114 LEU A N 1
ATOM 901 C CA . LEU A 1 114 ? 1.589 3.565 4.725 1.00 93.81 114 LEU A CA 1
ATOM 902 C C . LEU A 1 114 ? 1.812 2.400 3.767 1.00 93.81 114 LEU A C 1
ATOM 904 O O . LEU A 1 114 ? 1.852 1.238 4.174 1.00 93.81 114 LEU A O 1
ATOM 908 N N . LEU A 1 115 ? 1.962 2.720 2.491 1.00 94.50 115 LEU A N 1
ATOM 909 C CA . LEU A 1 115 ? 2.159 1.750 1.427 1.00 94.50 115 LEU A CA 1
ATOM 910 C C . LEU A 1 115 ? 3.621 1.723 0.992 1.00 94.50 115 LEU A C 1
ATOM 912 O O . LEU A 1 115 ? 4.381 2.661 1.212 1.00 94.50 115 LEU A O 1
ATOM 916 N N . ARG A 1 116 ? 4.018 0.654 0.314 1.00 93.94 116 ARG A N 1
ATOM 917 C CA . ARG A 1 116 ? 5.307 0.579 -0.370 1.00 93.94 116 ARG A CA 1
ATOM 918 C C . ARG A 1 116 ? 5.126 -0.064 -1.735 1.00 93.94 116 ARG A C 1
ATOM 920 O O . ARG A 1 116 ? 4.415 -1.060 -1.855 1.00 93.94 116 ARG A O 1
ATOM 927 N N . ALA A 1 117 ? 5.774 0.519 -2.734 1.00 94.06 117 ALA A N 1
ATOM 928 C CA . ALA A 1 117 ? 5.957 -0.049 -4.058 1.00 94.06 117 ALA A CA 1
ATOM 929 C C . ALA A 1 117 ? 7.446 -0.369 -4.205 1.00 94.06 117 ALA A C 1
ATOM 931 O O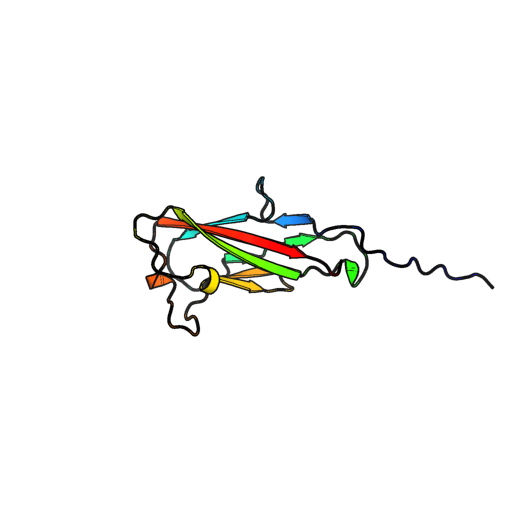 . ALA A 1 117 ? 8.289 0.471 -3.896 1.00 94.06 117 ALA A O 1
ATOM 932 N N . THR A 1 118 ? 7.752 -1.595 -4.603 1.00 93.69 118 THR A N 1
ATOM 933 C CA . THR A 1 118 ? 9.114 -2.063 -4.874 1.00 93.69 118 THR A CA 1
ATOM 934 C C . THR A 1 118 ? 9.114 -2.834 -6.168 1.00 93.69 118 THR A C 1
ATOM 936 O O . THR A 1 118 ? 8.181 -3.587 -6.431 1.00 93.69 118 THR A O 1
ATOM 939 N N . ASP A 1 119 ? 10.168 -2.703 -6.929 1.00 91.50 119 ASP A N 1
ATOM 940 C CA . ASP A 1 119 ? 10.488 -3.525 -8.076 1.00 91.50 119 ASP A CA 1
ATOM 941 C C . ASP A 1 119 ? 11.498 -4.621 -7.668 1.00 91.50 119 ASP A C 1
ATOM 943 O O . ASP A 1 119 ? 11.609 -4.968 -6.488 1.00 91.50 119 ASP A O 1
ATOM 947 N N . SER A 1 120 ? 12.171 -5.249 -8.631 1.00 77.25 120 SER A N 1
ATOM 948 C CA . SER A 1 120 ? 13.126 -6.342 -8.382 1.00 77.25 120 SER A CA 1
ATOM 949 C C . SER A 1 120 ? 14.559 -5.885 -8.050 1.00 77.25 120 SER A C 1
ATOM 951 O O . SER A 1 120 ? 15.467 -6.721 -8.074 1.00 77.25 120 SER A O 1
ATOM 953 N N . GLY A 1 121 ? 14.764 -4.591 -7.783 1.00 59.91 121 GLY A N 1
ATOM 954 C CA . GLY A 1 121 ? 16.066 -3.918 -7.639 1.00 59.91 121 GLY A CA 1
ATOM 955 C C . GLY A 1 121 ? 16.510 -3.639 -6.225 1.00 59.91 121 GLY A C 1
ATOM 956 O O . GLY A 1 121 ? 15.646 -3.479 -5.334 1.00 59.91 121 GLY A O 1
#

Organism: Dibothriocephalus latus (NCBI:txid60516)

pLDDT: mean 82.99, std 13.54, range [40.72, 96.19]

Foldseek 3Di:
DDPPPPPPFDLDWWWAWPPPDDPQRQKDKDADDDDFDDQPDATDTFTPTDDQSGQKFKDWDDKDWPDDPDDQDDRVRQQWDAHTRGRGIHGDQQRPVRDGCPVGDDHGIMMMIGMDMGGPD

Radius of gyration: 18.44 Å; chains: 1; bounding box: 50×31×61 Å

Secondary structure (DSSP, 8-state):
---------------EEEES-SSSTTEEEEE--S----EEEE-EEE--S-GGGG--EEEEEEEEEEE-SS---S-GGGGEEE-TTT-EEEE-SS-TTS--HHHH--TT-EEEEEEEEE---

InterPro domains:
  IPR015919 Cadherin-like superfamily [SSF49313] (10-92)

Sequence (121 aa):
MPLKRVAVCMNDNAPVWLYPRSPDDSRIQLGIEFPTNRIITRVRAVDADIGPNARIHYSLQEVSFVHFNHPPTCDLLRLFSLEKDRGLLRMLEDTMQGVSPQACLQPGDSVRLLLRATDSG